Protein AF-A0A8T1TE90-F1 (afdb_monomer_lite)

Foldseek 3Di:
DPDQDFDFEAAPQPRDTDTDSDHDPHDHDPVSVVVVVVVVVVVVVVVVVVVVVVVVVVVVVVVVVVVVVVVVVVVVVVVVVVVVVVVVVVVVVVVVVVVPPPDDPDDDDDPDDDDDDDPCPVVVVPPPDDDDDDDDDDDDDDDDDDDDDDDDDDDDDDDDDDDDDDDDD

Sequence (169 aa):
MDAERSAVVTCTGCAMFVFLPQDRSDFVCTKCKLISILEEKIQGLEKRVSTLRSIKENEEFLDRRQDRLQRAQCCEDSEQAAQQGQKASEDNWRHVTSRRGKSMRQVHVQETHIQMSNRFHVLSTATSAESGVNDASEGTEQKETPLIGRHEMHSPRDGGSTTTTPKRR

Organism: Chelydra serpentina (NCBI:txid8475)

Structure (mmCIF, N/CA/C/O backbone):
data_AF-A0A8T1TE90-F1
#
_entry.id   AF-A0A8T1TE90-F1
#
loop_
_atom_site.group_PDB
_atom_site.id
_atom_site.type_symbol
_atom_site.label_atom_id
_atom_site.label_alt_id
_atom_site.label_comp_id
_atom_site.label_asym_id
_atom_site.label_entity_id
_atom_site.label_seq_id
_atom_site.pdbx_PDB_ins_code
_atom_site.Cartn_x
_atom_site.Cartn_y
_atom_site.Cartn_z
_atom_site.occupancy
_atom_site.B_iso_or_equiv
_atom_site.auth_seq_id
_atom_site.auth_comp_id
_atom_site.auth_asym_id
_atom_site.auth_atom_id
_atom_site.pdbx_PDB_model_num
ATOM 1 N N . MET A 1 1 ? -41.198 2.450 42.167 1.00 40.31 1 MET A N 1
ATOM 2 C CA . MET A 1 1 ? -39.813 2.960 42.222 1.00 40.31 1 MET A CA 1
ATOM 3 C C . MET A 1 1 ? -38.923 1.777 41.890 1.00 40.31 1 MET A C 1
ATOM 5 O O . MET A 1 1 ? -38.496 1.072 42.796 1.00 40.31 1 MET A O 1
ATOM 9 N N . ASP A 1 2 ? -38.761 1.479 40.602 1.00 49.59 2 ASP A N 1
ATOM 10 C CA . ASP A 1 2 ? -37.894 0.387 40.165 1.00 49.59 2 ASP A CA 1
ATOM 11 C C . ASP A 1 2 ? -36.450 0.843 40.333 1.00 49.59 2 ASP A C 1
ATOM 13 O O . ASP A 1 2 ? -35.980 1.740 39.637 1.00 49.59 2 ASP A O 1
AT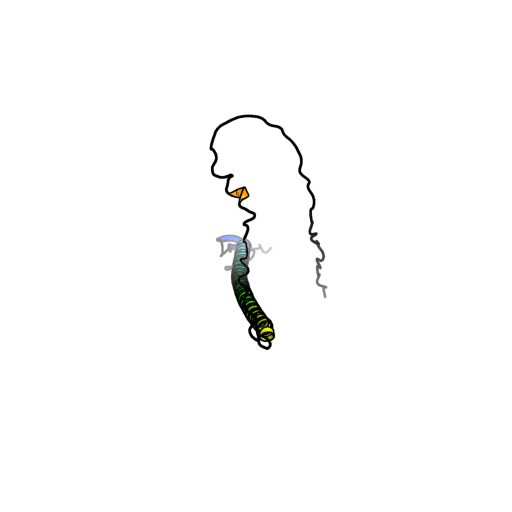OM 17 N N . ALA A 1 3 ? -35.772 0.287 41.334 1.00 58.50 3 ALA A N 1
ATOM 18 C CA . ALA A 1 3 ? -34.348 0.495 41.508 1.00 58.50 3 ALA A CA 1
ATOM 19 C C . ALA A 1 3 ? -33.640 -0.111 40.292 1.00 58.50 3 ALA A C 1
ATOM 21 O O . ALA A 1 3 ? -33.650 -1.329 40.111 1.00 58.50 3 ALA A O 1
ATOM 22 N N . GLU A 1 4 ? -33.062 0.748 39.457 1.00 67.38 4 GLU A N 1
ATOM 23 C CA . GLU A 1 4 ? -32.191 0.380 38.345 1.00 67.38 4 GLU A CA 1
ATOM 24 C C . GLU A 1 4 ? -31.047 -0.486 38.894 1.00 67.38 4 GLU A C 1
ATOM 26 O O . GLU A 1 4 ? -30.078 -0.001 39.485 1.00 67.38 4 GLU A O 1
ATOM 31 N N . ARG A 1 5 ? -31.196 -1.811 38.793 1.00 69.25 5 ARG A N 1
ATOM 32 C CA . ARG A 1 5 ? -30.184 -2.763 39.251 1.00 69.25 5 ARG A CA 1
ATOM 33 C C . ARG A 1 5 ? -29.005 -2.687 38.286 1.00 69.25 5 ARG A C 1
ATOM 35 O O . ARG A 1 5 ? -29.047 -3.274 37.213 1.00 69.25 5 ARG A O 1
ATOM 42 N N . SER A 1 6 ? -27.963 -1.957 38.671 1.00 77.25 6 SER A N 1
ATOM 43 C CA . SER A 1 6 ? -26.687 -1.976 37.953 1.00 77.25 6 SER A CA 1
ATOM 44 C C . SER A 1 6 ? -25.969 -3.301 38.217 1.00 77.25 6 SER A C 1
ATOM 46 O O . SER A 1 6 ? -25.708 -3.647 39.369 1.00 77.25 6 SER A O 1
ATOM 48 N N . ALA A 1 7 ? -25.650 -4.035 37.154 1.00 82.62 7 ALA A N 1
ATOM 49 C CA . ALA A 1 7 ? -24.819 -5.229 37.198 1.00 82.62 7 ALA A CA 1
ATOM 50 C C . ALA A 1 7 ? -23.339 -4.841 37.075 1.00 82.62 7 ALA A C 1
ATOM 52 O O . ALA A 1 7 ? -22.977 -3.924 36.331 1.00 82.62 7 ALA A O 1
ATOM 53 N N . VAL A 1 8 ? -22.475 -5.542 37.812 1.00 86.62 8 VAL A N 1
ATOM 54 C CA . VAL A 1 8 ? -21.024 -5.442 37.632 1.00 86.62 8 VAL A CA 1
ATOM 55 C C . VAL A 1 8 ? -20.648 -6.323 36.452 1.00 86.62 8 VAL A C 1
ATOM 57 O O . VAL A 1 8 ? -20.752 -7.541 36.537 1.00 86.62 8 VAL A O 1
ATOM 60 N N . VAL A 1 9 ? -20.182 -5.704 35.373 1.00 89.31 9 VAL A N 1
ATOM 61 C CA . VAL A 1 9 ? -19.776 -6.399 34.153 1.00 89.31 9 VAL A CA 1
ATOM 62 C C . VAL A 1 9 ? -18.272 -6.254 33.958 1.00 89.31 9 VAL A C 1
ATOM 64 O O . VAL A 1 9 ? -17.705 -5.178 34.149 1.00 89.31 9 VAL A O 1
ATOM 67 N N . THR A 1 10 ? -17.607 -7.332 33.559 1.00 90.38 10 THR A N 1
ATOM 68 C CA . THR A 1 10 ? -16.180 -7.338 33.223 1.00 90.38 10 THR A CA 1
ATOM 69 C C . THR A 1 10 ? -15.965 -7.192 31.725 1.00 90.38 10 THR A C 1
ATOM 71 O O . THR A 1 10 ? -16.575 -7.880 30.913 1.00 90.38 10 THR A O 1
ATOM 74 N N . CYS A 1 11 ? -15.049 -6.304 31.338 1.00 92.12 11 CYS A N 1
ATOM 75 C CA . CYS A 1 11 ? -14.547 -6.257 29.971 1.00 92.12 11 CYS A CA 1
ATOM 76 C C . CYS A 1 11 ? -13.805 -7.557 29.649 1.00 92.12 11 CYS A C 1
ATOM 78 O O . CYS A 1 11 ? -12.797 -7.856 30.287 1.00 92.12 11 CYS A O 1
ATOM 80 N N . THR A 1 12 ? -14.222 -8.281 28.615 1.00 92.88 12 THR A N 1
ATOM 81 C CA . THR A 1 12 ? -13.564 -9.529 28.191 1.00 92.88 12 THR A CA 1
ATOM 82 C C . THR A 1 12 ? -12.149 -9.308 27.644 1.00 92.88 12 THR A C 1
ATOM 84 O O . THR A 1 12 ? -11.320 -10.209 27.708 1.00 92.88 12 THR A O 1
ATOM 87 N N . GLY A 1 13 ? -11.842 -8.102 27.151 1.00 91.75 13 GLY A N 1
ATOM 88 C CA . GLY A 1 13 ? -10.533 -7.772 26.575 1.00 91.75 13 GLY A CA 1
ATOM 89 C C . GLY A 1 13 ? -9.464 -7.330 27.581 1.00 91.75 13 GLY A C 1
ATOM 90 O O . GLY A 1 13 ? -8.280 -7.521 27.330 1.00 91.75 13 GLY A O 1
ATOM 91 N N . CYS A 1 14 ? -9.842 -6.716 28.707 1.00 93.88 14 CYS A N 1
ATOM 92 C CA . CYS A 1 14 ? -8.871 -6.206 29.691 1.00 93.88 14 CYS A CA 1
ATOM 93 C C . CYS A 1 14 ? -9.251 -6.458 31.154 1.00 93.88 14 CYS A C 1
ATOM 95 O O . CYS A 1 14 ? -8.641 -5.865 32.041 1.00 93.88 14 CYS A O 1
ATOM 97 N N . ALA A 1 15 ? -10.288 -7.259 31.408 1.00 91.62 15 ALA A N 1
ATOM 98 C CA . ALA A 1 15 ? -10.804 -7.613 32.733 1.00 91.62 15 ALA A CA 1
ATOM 99 C C . ALA A 1 15 ? -11.193 -6.426 33.643 1.00 91.62 15 ALA A C 1
ATOM 101 O O . ALA A 1 15 ? -11.428 -6.606 34.833 1.00 91.62 15 ALA A O 1
ATOM 102 N N . MET A 1 16 ? -11.298 -5.206 33.102 1.00 91.06 16 MET A N 1
ATOM 103 C CA . MET A 1 16 ? -11.773 -4.052 33.866 1.00 91.06 16 MET A CA 1
ATOM 104 C C . MET A 1 16 ? -13.273 -4.157 34.133 1.00 91.06 16 MET A C 1
ATOM 106 O O . MET A 1 16 ? -14.049 -4.421 33.214 1.00 91.06 16 MET A O 1
ATOM 110 N N . PHE A 1 17 ? -13.667 -3.873 35.370 1.00 87.00 17 PHE A N 1
ATOM 111 C CA . PHE A 1 17 ? -15.060 -3.836 35.799 1.00 87.00 17 PHE A CA 1
ATOM 112 C C . PHE A 1 17 ? -15.726 -2.512 35.415 1.00 87.00 17 PHE A C 1
ATOM 114 O O . PHE A 1 17 ? -15.122 -1.443 35.533 1.00 87.00 17 PHE A O 1
ATOM 121 N N . VAL A 1 18 ? -16.979 -2.582 34.977 1.00 85.81 18 VAL A N 1
ATOM 122 C CA . VAL A 1 18 ? -17.842 -1.436 34.680 1.00 85.81 18 VAL A CA 1
ATOM 123 C C . VAL A 1 18 ? -19.246 -1.744 35.197 1.00 85.81 18 VAL A C 1
ATOM 125 O O . VAL A 1 18 ? -19.725 -2.869 35.075 1.00 85.81 18 VAL A O 1
ATOM 128 N N . PHE A 1 19 ? -19.911 -0.744 35.772 1.00 84.25 19 PHE A N 1
ATOM 129 C CA . PHE A 1 19 ? -21.316 -0.853 36.158 1.00 84.25 19 PHE A CA 1
ATOM 130 C C . PHE A 1 19 ? -22.192 -0.570 34.941 1.00 84.25 19 PHE A C 1
ATOM 132 O O . PHE A 1 19 ? -22.112 0.513 34.358 1.00 84.25 19 PHE A O 1
ATOM 139 N N . LEU A 1 20 ? -23.006 -1.545 34.544 1.00 82.19 20 LEU A N 1
ATOM 140 C CA . LEU A 1 20 ? -23.938 -1.412 33.429 1.00 82.19 20 LEU A CA 1
ATOM 141 C C . LEU A 1 20 ? -25.370 -1.694 33.899 1.00 82.19 20 LEU A C 1
ATOM 143 O O . LEU A 1 20 ? -25.578 -2.558 34.748 1.00 82.19 20 LEU A O 1
ATOM 147 N N . PRO A 1 21 ? -26.378 -1.009 33.331 1.00 79.12 21 PRO A N 1
ATOM 148 C CA . PRO A 1 21 ? -27.786 -1.222 33.683 1.00 79.12 21 PRO A CA 1
ATOM 149 C C . PRO A 1 21 ? -28.322 -2.595 33.239 1.00 79.12 21 PRO A C 1
ATOM 151 O O . PRO A 1 21 ? -29.427 -2.979 33.607 1.00 79.12 21 PRO A O 1
ATOM 154 N N . GLN A 1 22 ? -27.554 -3.341 32.441 1.00 74.62 22 GLN A N 1
ATOM 155 C CA . GLN A 1 22 ? -27.843 -4.714 32.043 1.00 74.62 22 GLN A CA 1
ATOM 156 C C . GLN A 1 22 ? -26.581 -5.559 32.136 1.00 74.62 22 GLN A C 1
ATOM 158 O O . GLN A 1 22 ? -25.499 -5.115 31.746 1.00 74.62 22 GLN A O 1
ATOM 163 N N . ASP A 1 23 ? -26.759 -6.794 32.593 1.00 72.75 23 ASP A N 1
ATOM 164 C CA . ASP A 1 23 ? -25.712 -7.802 32.584 1.00 72.75 23 ASP A CA 1
ATOM 165 C C . ASP A 1 23 ? -25.437 -8.227 31.132 1.00 72.75 23 ASP A C 1
ATOM 167 O O . ASP A 1 23 ? -26.355 -8.610 30.399 1.00 72.75 23 ASP A O 1
ATOM 171 N N . ARG A 1 24 ? -24.189 -8.088 30.678 1.00 75.38 24 ARG A N 1
ATOM 172 C CA . ARG A 1 24 ? -23.756 -8.478 29.327 1.00 75.38 24 ARG A CA 1
ATOM 173 C C . ARG A 1 24 ? -22.463 -9.267 29.423 1.00 75.38 24 ARG A C 1
ATOM 175 O O . ARG A 1 24 ? -21.414 -8.702 29.714 1.00 75.38 24 ARG A O 1
ATOM 182 N N . SER A 1 25 ? -22.529 -10.564 29.140 1.00 78.06 25 SER A N 1
ATOM 183 C CA . SER A 1 25 ? -21.386 -11.482 29.238 1.00 78.06 25 SER A CA 1
ATOM 184 C C . SER A 1 25 ? -20.289 -11.238 28.190 1.00 78.06 25 SER A C 1
ATOM 186 O O . SER A 1 25 ? -19.184 -11.749 28.331 1.00 78.06 25 SER A O 1
ATOM 188 N N . ASP A 1 26 ? -20.578 -10.475 27.136 1.00 86.56 26 ASP A N 1
ATOM 189 C CA . ASP A 1 26 ? -19.704 -10.192 25.990 1.00 86.56 26 ASP A CA 1
ATOM 190 C C . ASP A 1 26 ? -19.235 -8.726 25.931 1.00 86.56 26 ASP A C 1
ATOM 192 O O . ASP A 1 26 ? -18.821 -8.220 24.884 1.00 86.56 26 ASP A O 1
ATOM 196 N N . PHE A 1 27 ? -19.291 -8.006 27.053 1.00 90.44 27 PHE A N 1
ATOM 197 C CA . PHE A 1 27 ? -18.894 -6.605 27.081 1.00 90.44 27 PHE A CA 1
ATOM 198 C C . PHE A 1 27 ? -17.404 -6.415 26.758 1.00 90.44 27 PHE A C 1
ATOM 200 O O . PHE A 1 27 ? -16.516 -6.966 27.405 1.00 90.44 27 PHE A O 1
ATOM 207 N N . VAL A 1 28 ? -17.129 -5.537 25.792 1.00 92.25 28 VAL A N 1
ATOM 208 C CA . VAL A 1 28 ? -15.787 -5.027 25.492 1.00 92.25 28 VAL A CA 1
ATOM 209 C C . VAL A 1 28 ? -15.789 -3.523 25.724 1.00 92.25 28 VAL A C 1
ATOM 211 O O . VAL A 1 28 ? -16.575 -2.788 25.113 1.00 92.25 28 VAL A O 1
ATOM 214 N N . CYS A 1 29 ? -14.896 -3.053 26.592 1.00 91.75 29 CYS A N 1
ATOM 215 C CA . CYS A 1 29 ? -14.774 -1.637 26.901 1.00 91.75 29 CYS A CA 1
ATOM 216 C C . CYS A 1 29 ? -14.304 -0.840 25.676 1.00 91.75 29 CYS A C 1
ATOM 218 O O . CYS A 1 29 ? -13.638 -1.355 24.773 1.00 91.75 29 CYS A O 1
ATOM 220 N N . THR A 1 30 ? -14.611 0.455 25.659 1.00 92.69 30 THR A N 1
ATOM 221 C CA . THR A 1 30 ? -14.256 1.348 24.546 1.00 92.69 30 THR A CA 1
ATOM 222 C C . THR A 1 30 ? -12.752 1.377 24.275 1.00 92.69 30 THR A C 1
ATOM 224 O O . THR A 1 30 ? -12.346 1.451 23.120 1.00 92.69 30 THR A O 1
ATOM 227 N N . LYS A 1 31 ? -11.917 1.254 25.317 1.00 94.50 31 LYS A N 1
ATOM 228 C CA . LYS A 1 31 ? -10.456 1.188 25.171 1.00 94.50 31 LYS A CA 1
ATOM 229 C C . LYS A 1 31 ? -10.025 -0.048 24.377 1.00 94.50 31 LYS A C 1
ATOM 231 O O . LYS A 1 31 ? -9.271 0.091 23.424 1.00 94.50 31 LYS A O 1
ATOM 236 N N . CYS A 1 32 ? -10.530 -1.231 24.728 1.00 95.12 32 CYS A N 1
ATOM 237 C CA . CYS A 1 32 ? -10.239 -2.465 23.996 1.00 95.12 32 CYS A CA 1
ATOM 238 C C . CYS A 1 32 ? -10.767 -2.412 22.560 1.00 95.12 32 CYS A C 1
ATOM 240 O O . CYS A 1 32 ? -10.040 -2.774 21.644 1.00 95.12 32 CYS A O 1
ATOM 242 N N . LYS A 1 33 ? -11.974 -1.871 22.341 1.00 95.50 33 LYS A N 1
ATOM 243 C CA . LYS A 1 33 ? -12.501 -1.652 20.982 1.00 95.50 33 LYS A CA 1
ATOM 244 C C . LYS A 1 33 ? -11.592 -0.744 20.154 1.00 95.50 33 LYS A C 1
ATOM 246 O O . LYS A 1 33 ? -11.332 -1.031 18.991 1.00 95.50 33 LYS A O 1
ATOM 251 N N . LEU A 1 34 ? -11.103 0.344 20.750 1.00 97.25 34 LEU A N 1
ATOM 252 C CA . LEU A 1 34 ? -10.198 1.270 20.076 1.00 97.25 34 LEU A CA 1
ATOM 253 C C . LEU A 1 34 ? -8.867 0.601 19.725 1.00 97.25 34 LEU A C 1
ATOM 255 O O . LEU A 1 34 ? -8.381 0.802 18.617 1.00 97.25 34 LEU A O 1
ATOM 259 N N . ILE A 1 35 ? -8.306 -0.203 20.633 1.00 97.25 35 ILE A N 1
ATOM 260 C CA . ILE A 1 35 ? -7.079 -0.970 20.377 1.00 97.25 35 ILE A CA 1
ATOM 261 C C . ILE A 1 35 ? -7.273 -1.881 19.163 1.00 97.25 35 ILE A C 1
ATOM 263 O O . ILE A 1 35 ? -6.497 -1.770 18.221 1.00 97.25 35 ILE A O 1
ATOM 267 N N . SER A 1 36 ? -8.352 -2.668 19.114 1.00 96.88 36 SER A N 1
ATOM 268 C CA . SER A 1 36 ? -8.619 -3.557 17.974 1.00 96.88 36 SER A CA 1
ATOM 269 C C . SER A 1 36 ? -8.737 -2.801 16.644 1.00 96.88 36 SER A C 1
ATOM 271 O O . SER A 1 36 ? -8.180 -3.225 15.636 1.00 96.88 36 SER A O 1
ATOM 273 N N . ILE A 1 37 ? -9.403 -1.639 16.634 1.00 97.94 37 ILE A N 1
ATOM 274 C CA . ILE A 1 37 ? -9.505 -0.794 15.430 1.00 97.94 37 ILE A CA 1
ATOM 275 C C . ILE A 1 37 ? -8.131 -0.246 15.017 1.00 97.94 37 ILE A C 1
ATOM 277 O O . ILE A 1 37 ? -7.834 -0.127 13.827 1.00 97.94 37 ILE A O 1
ATOM 281 N N . LEU A 1 38 ? -7.297 0.147 15.981 1.00 98.44 38 LEU A N 1
ATOM 282 C CA . LEU A 1 38 ? -5.954 0.652 15.701 1.00 98.44 38 LEU A CA 1
ATOM 283 C C . LEU A 1 38 ? -5.043 -0.453 15.166 1.00 98.44 38 LEU A C 1
ATOM 285 O O . LEU A 1 38 ? -4.328 -0.206 14.200 1.00 98.44 38 LEU A O 1
ATOM 289 N N . GLU A 1 39 ? -5.106 -1.657 15.727 1.00 98.38 39 GLU A N 1
ATOM 290 C CA . GLU A 1 39 ? -4.370 -2.828 15.242 1.00 98.38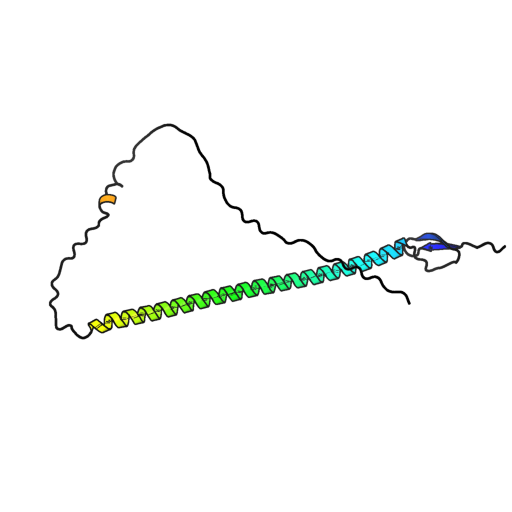 39 GLU A CA 1
ATOM 291 C C . GLU A 1 39 ? -4.747 -3.164 13.796 1.00 98.38 39 GLU A C 1
ATOM 293 O O . GLU A 1 39 ? -3.866 -3.322 12.950 1.00 98.38 39 GLU A O 1
ATOM 298 N N . GLU A 1 40 ? -6.042 -3.178 13.472 1.00 98.44 40 GLU A N 1
ATOM 299 C CA . GLU A 1 40 ? -6.517 -3.398 12.102 1.00 98.44 40 GLU A CA 1
ATOM 300 C C . GLU A 1 40 ? -5.993 -2.319 11.140 1.00 98.44 40 GLU A C 1
ATOM 302 O O . GLU A 1 40 ? -5.518 -2.619 10.040 1.00 98.44 40 GLU A O 1
ATOM 307 N N . LYS A 1 41 ? -6.014 -1.049 11.563 1.00 98.56 41 LYS A N 1
ATOM 308 C CA . LYS A 1 41 ? -5.464 0.060 10.770 1.00 98.56 41 LYS A CA 1
ATOM 309 C C . LYS A 1 41 ? -3.960 -0.067 10.566 1.00 98.56 41 LYS A C 1
ATOM 311 O O . LYS A 1 41 ? -3.499 0.184 9.454 1.00 98.56 41 LYS A O 1
ATOM 316 N N . ILE A 1 42 ? -3.209 -0.448 11.597 1.00 98.69 42 ILE A N 1
ATOM 317 C CA . ILE A 1 42 ? -1.760 -0.669 11.507 1.00 98.69 42 ILE A CA 1
ATOM 318 C C . ILE A 1 42 ? -1.476 -1.774 10.493 1.00 98.69 42 ILE A C 1
ATOM 320 O O . ILE A 1 42 ? -0.745 -1.528 9.538 1.00 98.69 42 ILE A O 1
ATOM 324 N N . GLN A 1 43 ? -2.140 -2.926 10.600 1.00 98.62 43 GLN A N 1
ATOM 325 C CA . GLN A 1 43 ? -1.980 -4.020 9.634 1.00 98.62 43 GLN A CA 1
ATOM 326 C C . GLN A 1 43 ? -2.348 -3.592 8.205 1.00 98.62 43 GLN A C 1
ATOM 328 O O . GLN A 1 43 ? -1.683 -3.961 7.233 1.00 98.62 43 GLN A O 1
ATOM 333 N N . GLY A 1 44 ? -3.406 -2.792 8.052 1.00 98.50 44 GLY A N 1
ATOM 334 C CA . GLY A 1 44 ? -3.789 -2.217 6.764 1.00 98.50 44 GLY A CA 1
ATOM 335 C C . GLY A 1 44 ? -2.710 -1.298 6.184 1.00 98.50 44 GLY A C 1
ATOM 336 O O . GLY A 1 44 ? -2.426 -1.356 4.985 1.00 98.50 44 GLY A O 1
ATOM 337 N N . LEU A 1 45 ? -2.082 -0.471 7.021 1.00 98.69 45 LEU A N 1
ATOM 338 C CA . LEU A 1 45 ? -0.982 0.406 6.622 1.00 98.69 45 LEU A CA 1
ATOM 339 C C . LEU A 1 45 ? 0.283 -0.386 6.279 1.00 98.69 45 LEU A C 1
ATOM 341 O O . LEU A 1 45 ? 0.895 -0.111 5.250 1.00 98.69 45 LEU A O 1
ATOM 345 N N . GLU A 1 46 ? 0.639 -1.399 7.064 1.00 98.62 46 GLU A N 1
ATOM 346 C CA . GLU A 1 46 ? 1.791 -2.272 6.806 1.00 98.62 46 GLU A CA 1
ATOM 347 C C . GLU A 1 46 ? 1.680 -2.967 5.444 1.00 98.62 46 GLU A C 1
ATOM 349 O O . GLU A 1 46 ? 2.626 -2.944 4.651 1.00 98.62 46 GLU A O 1
ATOM 354 N N . LYS A 1 47 ? 0.496 -3.499 5.111 1.00 98.62 47 LYS A N 1
ATOM 355 C CA . LYS A 1 47 ? 0.222 -4.096 3.791 1.00 98.62 47 LYS A CA 1
ATOM 356 C C . LYS A 1 47 ? 0.387 -3.088 2.654 1.00 98.62 47 LYS A C 1
ATOM 358 O O . LYS A 1 47 ? 0.987 -3.407 1.624 1.00 98.62 47 LYS A O 1
ATOM 363 N N . ARG A 1 48 ? -0.112 -1.860 2.830 1.00 98.56 48 ARG A N 1
ATOM 364 C CA . ARG A 1 48 ? 0.038 -0.788 1.830 1.00 98.56 48 ARG A CA 1
ATOM 365 C C . ARG A 1 48 ? 1.500 -0.400 1.642 1.00 98.56 48 ARG A C 1
ATOM 367 O O . ARG A 1 48 ? 1.945 -0.300 0.505 1.00 98.56 48 ARG A O 1
ATOM 374 N N . VAL A 1 49 ? 2.255 -0.239 2.727 1.00 98.69 49 VAL A N 1
ATOM 375 C CA . VAL A 1 49 ? 3.694 0.067 2.672 1.00 98.69 49 VAL A CA 1
ATOM 376 C C . VAL A 1 49 ? 4.465 -1.048 1.972 1.00 98.69 49 VAL A C 1
ATOM 378 O O . VAL A 1 49 ? 5.310 -0.760 1.128 1.00 98.69 49 VAL A O 1
ATOM 381 N N . SER A 1 50 ? 4.160 -2.312 2.269 1.00 98.50 50 SER A N 1
ATOM 382 C CA . SER A 1 50 ? 4.766 -3.457 1.581 1.00 98.50 50 SER A CA 1
ATOM 383 C C . SER A 1 50 ? 4.480 -3.434 0.076 1.00 98.50 50 SER A C 1
ATOM 385 O O . SER A 1 50 ? 5.400 -3.593 -0.724 1.00 98.50 50 SER A O 1
ATOM 387 N N . THR A 1 51 ? 3.235 -3.147 -0.310 1.00 98.56 51 THR A N 1
ATOM 388 C CA . THR A 1 51 ? 2.839 -3.027 -1.721 1.00 98.56 51 THR A CA 1
ATOM 389 C C . THR A 1 51 ? 3.593 -1.890 -2.412 1.00 98.56 51 THR A C 1
ATOM 391 O O . THR A 1 51 ? 4.174 -2.091 -3.473 1.00 98.56 51 THR A O 1
ATOM 394 N N . LEU A 1 52 ? 3.644 -0.708 -1.790 1.00 98.69 52 LEU A N 1
ATOM 395 C CA . LEU A 1 52 ? 4.362 0.450 -2.327 1.00 98.69 52 LEU A CA 1
ATOM 396 C C . LEU A 1 52 ? 5.865 0.193 -2.457 1.00 98.69 52 LEU A C 1
ATOM 398 O O . LEU A 1 52 ? 6.473 0.623 -3.431 1.00 98.69 52 LEU A O 1
ATOM 402 N N . ARG A 1 53 ? 6.466 -0.535 -1.510 1.00 98.69 53 ARG A N 1
ATOM 403 C CA . ARG A 1 53 ? 7.873 -0.942 -1.598 1.00 98.69 53 ARG A CA 1
ATOM 404 C C . ARG A 1 53 ? 8.115 -1.835 -2.813 1.00 98.69 53 ARG A C 1
ATOM 406 O O . ARG A 1 53 ? 9.043 -1.571 -3.564 1.00 98.69 53 ARG A O 1
ATOM 413 N N . SER A 1 54 ? 7.255 -2.828 -3.034 1.00 98.44 54 SER A N 1
ATOM 414 C CA . SER A 1 54 ? 7.352 -3.705 -4.205 1.00 98.44 54 SER A CA 1
ATOM 415 C C . SER A 1 54 ? 7.175 -2.936 -5.520 1.00 98.44 54 SER A C 1
ATOM 417 O O . SER A 1 54 ? 7.913 -3.178 -6.471 1.00 98.44 54 SER A O 1
ATOM 419 N N . ILE A 1 55 ? 6.246 -1.974 -5.570 1.00 98.50 55 ILE A N 1
ATOM 420 C CA . ILE A 1 55 ? 6.080 -1.093 -6.737 1.00 98.50 55 ILE A CA 1
ATOM 421 C C . ILE A 1 55 ? 7.366 -0.306 -6.992 1.00 98.50 55 ILE A C 1
ATOM 423 O O . ILE A 1 55 ? 7.886 -0.355 -8.101 1.00 98.50 55 ILE A O 1
ATOM 427 N N . LYS A 1 56 ? 7.922 0.339 -5.963 1.00 98.56 56 LYS A N 1
ATOM 428 C CA . LYS A 1 56 ? 9.166 1.105 -6.078 1.00 98.56 56 LYS A CA 1
ATOM 429 C C . LYS A 1 56 ? 10.335 0.246 -6.574 1.00 98.56 56 LYS A C 1
ATOM 431 O O . LYS A 1 56 ? 11.075 0.665 -7.454 1.00 98.56 56 LYS A O 1
ATOM 436 N N . GLU A 1 57 ? 10.504 -0.959 -6.035 1.00 98.44 57 GLU A N 1
ATOM 437 C CA . GLU A 1 57 ? 11.556 -1.888 -6.475 1.00 98.44 57 GLU A CA 1
ATOM 438 C C . GLU A 1 57 ? 11.403 -2.268 -7.958 1.00 98.44 57 GLU A C 1
ATOM 440 O O . GLU A 1 57 ? 12.400 -2.363 -8.682 1.00 98.44 57 GLU A O 1
ATOM 445 N N . ASN A 1 58 ? 10.162 -2.438 -8.423 1.00 98.44 58 ASN A N 1
ATOM 446 C CA . ASN A 1 58 ? 9.862 -2.702 -9.827 1.00 98.44 58 ASN A CA 1
ATOM 447 C C . ASN A 1 58 ? 10.137 -1.484 -10.716 1.00 98.44 58 ASN A C 1
ATOM 449 O O . ASN A 1 58 ? 10.715 -1.648 -11.788 1.00 98.44 58 ASN A O 1
ATOM 453 N N . GLU A 1 59 ? 9.760 -0.281 -10.283 1.00 98.50 59 GLU A N 1
ATOM 454 C CA . GLU A 1 59 ? 10.064 0.968 -10.994 1.00 98.50 59 GLU A CA 1
ATOM 455 C C . GLU A 1 59 ? 11.579 1.135 -11.157 1.00 98.50 59 GLU A C 1
ATOM 457 O O . GLU A 1 59 ? 12.071 1.235 -12.278 1.00 98.50 59 GLU A O 1
ATOM 462 N N . GLU A 1 60 ? 12.348 0.991 -10.074 1.00 98.38 60 GLU A N 1
ATOM 463 C CA . GLU A 1 60 ? 13.813 1.055 -10.134 1.00 98.38 60 GLU A CA 1
ATOM 464 C C . GLU A 1 60 ? 14.422 -0.029 -11.039 1.00 98.38 60 GLU A C 1
ATOM 466 O O . GLU A 1 60 ? 15.472 0.166 -11.658 1.00 98.38 60 GLU A O 1
ATOM 471 N N . PHE A 1 61 ? 13.816 -1.217 -11.096 1.00 98.25 61 PHE A N 1
ATOM 472 C CA . PHE A 1 61 ? 14.244 -2.265 -12.018 1.00 98.25 61 PHE A CA 1
ATOM 473 C C . PHE A 1 61 ? 14.017 -1.864 -13.481 1.00 98.25 61 PHE A C 1
ATOM 475 O O . PHE A 1 61 ? 14.904 -2.084 -14.312 1.00 98.25 61 PHE A O 1
ATOM 482 N N . LEU A 1 62 ? 12.861 -1.277 -13.794 1.00 98.19 62 LEU A N 1
ATOM 483 C CA . LEU A 1 62 ? 12.532 -0.811 -15.139 1.00 98.19 62 LEU A CA 1
ATOM 484 C C . LEU A 1 62 ? 13.439 0.343 -15.569 1.00 98.19 62 LEU A C 1
ATOM 486 O O . LEU A 1 62 ? 13.990 0.273 -16.668 1.00 98.19 62 LEU A O 1
ATOM 490 N N . ASP A 1 63 ? 13.686 1.311 -14.689 1.00 98.00 63 ASP A N 1
ATOM 491 C CA . ASP A 1 63 ? 14.594 2.433 -14.949 1.00 98.00 63 ASP A CA 1
ATOM 492 C C . ASP A 1 63 ? 16.004 1.927 -15.276 1.00 98.00 63 ASP A C 1
ATOM 494 O O . ASP A 1 63 ? 16.559 2.210 -16.340 1.00 98.00 63 ASP A O 1
ATOM 498 N N . ARG A 1 64 ? 16.554 1.044 -14.428 1.00 97.56 64 ARG A N 1
ATOM 499 C CA . ARG A 1 64 ? 17.872 0.425 -14.666 1.00 97.56 64 ARG A CA 1
ATOM 500 C C . ARG A 1 64 ? 17.922 -0.362 -15.973 1.00 97.56 64 ARG A C 1
ATOM 502 O O . ARG A 1 64 ? 18.974 -0.431 -16.614 1.00 97.56 64 ARG A O 1
ATOM 509 N N . ARG A 1 65 ? 16.824 -1.013 -16.358 1.00 97.44 65 ARG A N 1
ATOM 510 C CA . ARG A 1 65 ? 16.737 -1.744 -17.626 1.00 97.44 65 ARG A CA 1
ATOM 511 C C . ARG A 1 65 ? 16.733 -0.778 -18.807 1.00 97.44 65 ARG A C 1
ATOM 513 O O . ARG A 1 65 ? 17.431 -1.041 -19.785 1.00 97.44 65 ARG A O 1
ATOM 520 N N . GLN A 1 66 ? 15.985 0.315 -18.717 1.00 97.44 66 GLN A N 1
ATOM 521 C CA . GLN A 1 66 ? 15.915 1.324 -19.765 1.00 97.44 66 GLN A CA 1
ATOM 522 C C . GLN A 1 66 ? 17.264 2.019 -19.965 1.00 97.44 66 GLN A C 1
ATOM 524 O O . GLN A 1 66 ? 17.716 2.114 -21.105 1.00 97.44 66 GLN A O 1
ATOM 529 N N . ASP A 1 67 ? 17.961 2.378 -18.887 1.00 97.06 67 ASP A N 1
ATOM 530 C CA . ASP A 1 67 ? 19.314 2.946 -18.952 1.00 97.06 67 ASP A CA 1
ATOM 531 C C . ASP A 1 67 ? 20.294 2.023 -19.685 1.00 97.06 67 ASP A C 1
ATOM 533 O O . ASP A 1 67 ? 21.109 2.468 -20.496 1.00 97.06 67 ASP A O 1
ATOM 537 N N . ARG A 1 68 ? 20.220 0.712 -19.424 1.00 95.81 68 ARG A N 1
ATOM 538 C CA . ARG A 1 68 ? 21.062 -0.279 -20.113 1.00 95.81 68 ARG A CA 1
ATOM 539 C C . ARG A 1 68 ? 20.748 -0.354 -21.601 1.00 95.81 68 ARG A C 1
ATOM 541 O O . ARG A 1 68 ? 21.680 -0.410 -22.396 1.00 95.81 68 ARG A O 1
ATOM 548 N N . LEU A 1 69 ? 19.466 -0.353 -21.967 1.00 95.81 69 LEU A N 1
ATOM 549 C CA . LEU A 1 69 ? 19.047 -0.376 -23.369 1.00 95.81 69 LEU A CA 1
ATOM 550 C C . LEU A 1 69 ? 19.484 0.895 -24.103 1.00 95.81 69 LEU A C 1
ATOM 552 O O . LEU A 1 69 ? 20.023 0.799 -25.198 1.00 95.81 69 LEU A O 1
ATOM 556 N N . GLN A 1 70 ? 19.331 2.068 -23.485 1.00 95.00 70 GLN A N 1
ATOM 557 C CA . GLN A 1 70 ? 19.788 3.331 -24.071 1.00 95.00 70 GLN A CA 1
ATOM 558 C C . GLN A 1 70 ? 21.305 3.355 -24.267 1.00 95.00 70 GLN A C 1
ATOM 560 O O . GLN A 1 70 ? 21.778 3.746 -25.329 1.00 95.00 70 GLN A O 1
ATOM 565 N N . ARG A 1 71 ? 22.082 2.889 -23.280 1.00 93.31 71 ARG A N 1
ATOM 566 C CA . ARG A 1 71 ? 23.545 2.795 -23.419 1.00 93.31 71 ARG A CA 1
ATOM 567 C C . ARG A 1 71 ? 23.956 1.834 -24.528 1.00 93.31 71 ARG A C 1
ATOM 569 O O . ARG A 1 71 ? 24.856 2.168 -25.289 1.00 93.31 71 ARG A O 1
ATOM 576 N N . ALA A 1 72 ? 23.309 0.672 -24.621 1.00 92.44 72 ALA A N 1
ATOM 577 C CA . ALA A 1 72 ? 23.566 -0.280 -25.697 1.00 92.44 72 ALA A CA 1
ATOM 578 C C . ALA A 1 72 ? 23.282 0.351 -27.069 1.00 92.44 72 ALA A C 1
ATOM 580 O O . ALA A 1 72 ? 24.143 0.294 -27.941 1.00 92.44 72 ALA A O 1
ATOM 581 N N . GLN A 1 73 ? 22.149 1.045 -27.212 1.00 92.25 73 GLN A N 1
ATOM 582 C CA . GLN A 1 73 ? 21.799 1.753 -28.443 1.00 92.25 73 GLN A CA 1
ATOM 583 C C . GLN A 1 73 ? 22.837 2.821 -28.808 1.00 92.25 73 GLN A C 1
ATOM 585 O O . GLN A 1 73 ? 23.295 2.862 -29.942 1.00 92.25 73 GLN A O 1
ATOM 590 N N . CYS A 1 74 ? 23.273 3.652 -27.853 1.00 86.81 74 CYS A N 1
ATOM 591 C CA . CYS A 1 74 ? 24.300 4.660 -28.125 1.00 86.81 74 CYS A CA 1
ATOM 592 C C . CYS A 1 74 ? 25.631 4.045 -28.583 1.00 86.81 74 CYS A C 1
ATOM 594 O O . CYS A 1 74 ? 26.307 4.623 -29.434 1.00 86.81 74 CYS A O 1
ATOM 596 N N . CYS A 1 75 ? 26.019 2.891 -28.031 1.00 84.94 75 CYS A N 1
ATOM 597 C CA . CYS A 1 75 ? 27.206 2.173 -28.488 1.00 84.94 75 CYS A CA 1
ATOM 598 C C . CYS A 1 75 ? 27.033 1.677 -29.929 1.00 84.94 75 CYS A C 1
ATOM 600 O O . CYS A 1 75 ? 27.907 1.927 -30.756 1.00 84.94 75 CYS A O 1
ATOM 602 N N . GLU A 1 76 ? 25.900 1.045 -30.245 1.00 84.88 76 GLU A N 1
ATOM 603 C CA . GLU A 1 76 ? 25.602 0.558 -31.598 1.00 84.88 76 GLU A CA 1
ATOM 604 C C . GLU A 1 76 ? 25.560 1.702 -32.621 1.00 84.88 76 GLU A C 1
ATOM 606 O O . GLU A 1 76 ? 26.172 1.604 -33.685 1.00 84.88 76 GLU A O 1
ATOM 611 N N . ASP A 1 77 ? 24.915 2.820 -32.286 1.00 84.31 77 ASP A N 1
ATOM 612 C CA . ASP A 1 77 ? 24.836 4.000 -33.151 1.00 84.31 77 ASP A CA 1
ATOM 613 C C . ASP A 1 77 ? 26.229 4.610 -33.385 1.00 84.31 77 ASP A C 1
ATOM 615 O O . ASP A 1 77 ? 26.567 5.004 -34.506 1.00 84.31 77 ASP A O 1
ATOM 619 N N . SER A 1 78 ? 27.077 4.650 -32.349 1.00 80.06 78 SER A N 1
ATOM 620 C CA . SER A 1 78 ? 28.454 5.139 -32.472 1.00 80.06 78 SER A CA 1
ATOM 621 C C . SER A 1 78 ? 29.321 4.217 -33.329 1.00 80.06 78 SER A C 1
ATOM 623 O O . SER A 1 78 ? 30.145 4.702 -34.111 1.00 80.06 78 SER A O 1
ATOM 625 N N . GLU A 1 79 ? 29.168 2.901 -33.193 1.00 79.62 79 GLU A N 1
ATOM 626 C CA . GLU A 1 79 ? 29.882 1.923 -34.015 1.00 79.62 79 GLU A CA 1
ATOM 627 C C . GLU A 1 79 ? 29.432 2.002 -35.477 1.00 79.62 79 GLU A C 1
ATOM 629 O O . GLU A 1 79 ? 30.267 2.003 -36.386 1.00 79.62 79 GLU A O 1
ATOM 634 N N . GLN A 1 80 ? 28.129 2.150 -35.723 1.00 79.00 80 GLN A N 1
ATOM 635 C CA . GLN A 1 80 ? 27.585 2.337 -37.067 1.00 79.00 80 GLN A CA 1
ATOM 636 C C . GLN A 1 80 ? 28.080 3.639 -37.709 1.00 79.00 80 GLN A C 1
ATOM 638 O O . GLN A 1 80 ? 28.495 3.627 -38.872 1.00 79.00 80 GLN A O 1
ATOM 643 N N . ALA A 1 81 ? 28.102 4.748 -36.965 1.00 78.00 81 ALA A N 1
ATOM 644 C CA . ALA A 1 81 ? 28.635 6.021 -37.447 1.00 78.00 81 ALA A CA 1
ATOM 645 C C . ALA A 1 81 ? 30.136 5.930 -37.778 1.00 78.00 81 ALA A C 1
ATOM 647 O O . ALA A 1 81 ? 30.574 6.430 -38.818 1.00 78.00 81 ALA A O 1
ATOM 648 N N . ALA A 1 82 ? 30.925 5.237 -36.949 1.00 78.19 82 ALA A N 1
ATOM 649 C CA . ALA A 1 82 ? 32.346 5.009 -37.205 1.00 78.19 82 ALA A CA 1
ATOM 650 C C . ALA A 1 82 ? 32.580 4.161 -38.468 1.00 78.19 82 ALA A C 1
ATOM 652 O O . ALA A 1 82 ? 33.424 4.507 -39.298 1.00 78.19 82 ALA A O 1
ATOM 653 N N . GLN A 1 83 ? 31.800 3.093 -38.662 1.00 75.50 83 GLN A N 1
ATOM 654 C CA . GLN A 1 83 ? 31.885 2.244 -39.855 1.00 75.50 83 GLN A CA 1
ATOM 655 C C . GLN A 1 83 ? 31.490 2.995 -41.135 1.00 75.50 83 GLN A C 1
ATOM 657 O O . GLN A 1 83 ? 32.125 2.820 -42.178 1.00 75.50 83 GLN A O 1
ATOM 662 N N . GLN A 1 84 ? 30.468 3.853 -41.076 1.00 73.69 84 GLN A N 1
ATOM 663 C CA . GLN A 1 84 ? 30.082 4.696 -42.211 1.00 73.69 84 GLN A CA 1
ATOM 664 C C . GLN A 1 84 ? 31.155 5.744 -42.531 1.00 73.69 84 GLN A C 1
ATOM 666 O O . GLN A 1 84 ? 31.496 5.926 -43.700 1.00 73.69 84 GLN A O 1
ATOM 671 N N . GLY A 1 85 ? 31.746 6.378 -41.513 1.00 74.19 85 GLY A N 1
ATOM 672 C CA . GLY A 1 85 ? 32.849 7.325 -41.688 1.00 74.19 85 GLY A CA 1
ATOM 673 C C . GLY A 1 85 ? 34.101 6.683 -42.293 1.00 74.19 85 GLY A C 1
ATOM 674 O O . GLY A 1 85 ? 34.734 7.271 -43.172 1.00 74.19 85 GLY A O 1
ATOM 675 N N . GLN A 1 86 ? 34.430 5.452 -41.890 1.00 71.00 86 GLN A N 1
ATOM 676 C CA . GLN A 1 86 ? 35.535 4.690 -42.476 1.00 71.00 86 GLN A CA 1
ATOM 677 C C . GLN A 1 86 ? 35.278 4.334 -43.943 1.00 71.00 86 GLN A C 1
ATOM 679 O O . GLN A 1 86 ? 36.151 4.583 -44.771 1.00 71.00 86 GLN A O 1
ATOM 684 N N . LYS A 1 87 ? 34.082 3.836 -44.287 1.00 70.44 87 LYS A N 1
ATOM 685 C CA . LYS A 1 87 ? 33.713 3.546 -45.685 1.00 70.44 87 LYS A CA 1
ATOM 686 C C . LYS A 1 87 ? 33.751 4.800 -46.558 1.00 70.44 87 LYS A C 1
ATOM 688 O O . LYS A 1 87 ? 34.362 4.783 -47.620 1.00 70.44 87 LYS A O 1
ATOM 693 N N . ALA A 1 88 ? 33.189 5.911 -46.078 1.00 70.12 88 ALA A N 1
ATOM 694 C CA . ALA A 1 88 ? 33.213 7.184 -46.797 1.00 70.12 88 ALA A CA 1
ATOM 695 C C . ALA A 1 88 ? 34.642 7.725 -46.994 1.00 70.12 88 ALA A C 1
ATOM 697 O O . ALA A 1 88 ? 34.959 8.279 -48.048 1.00 70.12 88 ALA A O 1
ATOM 698 N N . SER A 1 89 ? 35.519 7.551 -46.000 1.00 72.31 89 SER A N 1
ATOM 699 C CA . SER A 1 89 ? 36.937 7.913 -46.097 1.00 72.31 89 SER A CA 1
ATOM 700 C C . SER A 1 89 ? 37.676 7.030 -47.106 1.00 72.31 89 SER A C 1
ATOM 702 O O . SER A 1 89 ? 38.370 7.548 -47.981 1.00 72.31 89 SER A O 1
ATOM 704 N N . GLU A 1 90 ? 37.492 5.708 -47.046 1.00 70.06 90 GLU A N 1
ATOM 705 C CA . GLU A 1 90 ? 38.124 4.766 -47.975 1.00 70.06 90 GLU A CA 1
ATOM 706 C C . GLU A 1 90 ? 37.675 5.010 -49.423 1.00 70.06 90 GLU A C 1
ATOM 708 O O . GLU A 1 90 ? 38.508 5.071 -50.334 1.00 70.06 90 GLU A O 1
ATOM 713 N N . ASP A 1 91 ? 36.381 5.245 -49.636 1.00 69.12 91 ASP A N 1
ATOM 714 C CA . ASP A 1 91 ? 35.847 5.614 -50.943 1.00 69.12 91 ASP A CA 1
ATOM 715 C C . ASP A 1 91 ? 36.451 6.936 -51.428 1.00 69.12 91 ASP A C 1
ATOM 717 O O . ASP A 1 91 ? 36.884 7.023 -52.578 1.00 69.12 91 ASP A O 1
ATOM 721 N N . ASN A 1 92 ? 36.589 7.951 -50.573 1.00 70.00 92 ASN A N 1
ATOM 722 C CA . ASN A 1 92 ? 37.237 9.213 -50.942 1.00 70.00 92 ASN A CA 1
ATOM 723 C C . ASN A 1 92 ? 38.694 9.001 -51.409 1.00 70.00 92 ASN A C 1
ATOM 725 O O . ASN A 1 92 ? 39.071 9.444 -52.501 1.00 70.00 92 ASN A O 1
ATOM 729 N N . TRP A 1 93 ? 39.494 8.223 -50.673 1.00 64.94 93 TRP A N 1
ATOM 730 C CA . TRP A 1 93 ? 40.873 7.897 -51.065 1.00 64.94 93 TRP A CA 1
ATOM 731 C C . TRP A 1 93 ? 40.963 7.128 -52.392 1.00 64.94 93 TRP A C 1
ATOM 733 O O . TRP A 1 93 ? 41.872 7.381 -53.196 1.00 64.94 93 TRP A O 1
ATOM 743 N N . ARG A 1 94 ? 40.003 6.241 -52.681 1.00 64.44 94 ARG A N 1
ATOM 744 C CA . ARG A 1 94 ? 39.901 5.546 -53.980 1.00 64.44 94 ARG A CA 1
ATOM 745 C C . ARG A 1 94 ? 39.647 6.522 -55.134 1.00 64.44 94 ARG A C 1
ATOM 747 O O . ARG A 1 94 ? 40.234 6.374 -56.207 1.00 64.44 94 ARG A O 1
ATOM 754 N N . HIS A 1 95 ? 38.846 7.567 -54.925 1.00 59.94 95 HIS A N 1
ATOM 755 C CA . HIS A 1 95 ? 38.591 8.592 -55.945 1.00 59.94 95 HIS A CA 1
ATOM 756 C C . HIS A 1 95 ? 39.802 9.512 -56.189 1.00 59.94 95 HIS A C 1
ATOM 758 O O . HIS A 1 95 ? 40.057 9.897 -57.337 1.00 59.94 95 HIS A O 1
ATOM 764 N N . VAL A 1 96 ? 40.582 9.836 -55.150 1.00 59.19 96 VAL A N 1
ATOM 765 C CA . VAL A 1 96 ? 41.806 10.658 -55.263 1.00 59.19 96 VAL A CA 1
ATOM 766 C C . VAL A 1 96 ? 42.919 9.914 -56.008 1.00 59.19 96 VAL A C 1
ATOM 768 O O . VAL A 1 96 ? 43.592 10.486 -56.868 1.00 59.19 96 VAL A O 1
ATOM 771 N N . THR A 1 97 ? 43.095 8.625 -55.725 1.00 57.91 97 THR A N 1
ATOM 772 C CA . THR A 1 97 ? 44.140 7.791 -56.342 1.00 57.91 97 THR A CA 1
ATOM 773 C C . THR A 1 97 ? 43.793 7.373 -57.776 1.00 57.91 97 THR A C 1
ATOM 775 O O . THR A 1 97 ? 44.675 7.344 -58.634 1.00 57.91 97 THR A O 1
ATOM 778 N N . SER A 1 98 ? 42.510 7.164 -58.093 1.00 57.62 98 SER A N 1
ATOM 779 C CA . SER A 1 98 ? 42.061 6.798 -59.447 1.00 57.62 98 SER A CA 1
ATOM 780 C C . SER A 1 98 ? 42.278 7.912 -60.487 1.00 57.62 98 SER A C 1
ATOM 782 O O . SER A 1 98 ? 42.658 7.639 -61.630 1.00 57.62 98 SER A O 1
ATOM 784 N N . ARG A 1 99 ? 42.163 9.195 -60.100 1.00 54.00 99 ARG A N 1
ATOM 785 C CA . ARG A 1 99 ? 42.422 10.327 -61.018 1.00 54.00 99 ARG A CA 1
ATOM 786 C C . ARG A 1 99 ? 43.887 10.462 -61.454 1.00 54.00 99 ARG A C 1
ATOM 788 O O . ARG A 1 99 ? 44.143 11.116 -62.462 1.00 54.00 99 ARG A O 1
ATOM 795 N N . ARG A 1 100 ? 44.844 9.822 -60.769 1.00 54.09 100 ARG A N 1
ATOM 796 C CA . ARG A 1 100 ? 46.259 9.773 -61.195 1.00 54.09 100 ARG A CA 1
ATOM 797 C C . ARG A 1 100 ? 46.596 8.597 -62.118 1.00 54.09 100 ARG A C 1
ATOM 799 O O . ARG A 1 100 ? 47.709 8.537 -62.627 1.00 54.09 100 ARG A O 1
ATOM 806 N N . GLY A 1 101 ? 45.652 7.696 -62.391 1.00 53.78 101 GLY A N 1
ATOM 807 C CA . GLY A 1 101 ? 45.912 6.463 -63.142 1.00 53.78 101 GLY A CA 1
ATOM 808 C C . GLY A 1 101 ? 45.949 6.579 -64.671 1.00 53.78 101 GLY A C 1
ATOM 809 O O . GLY A 1 101 ? 46.214 5.579 -65.328 1.00 53.78 101 GLY A O 1
ATOM 810 N N . LYS A 1 102 ? 45.676 7.748 -65.273 1.00 53.53 102 LYS A N 1
ATOM 811 C CA . LYS A 1 102 ? 45.587 7.880 -66.748 1.00 53.53 102 LYS A CA 1
ATOM 812 C C . LYS A 1 102 ? 46.626 8.788 -67.411 1.00 53.53 102 LYS A C 1
ATOM 814 O O . LYS A 1 102 ? 46.571 8.965 -68.622 1.00 53.53 102 LYS A O 1
ATOM 819 N N . SER A 1 103 ? 47.607 9.316 -66.680 1.00 48.69 103 SER A N 1
ATOM 820 C CA . SER A 1 103 ? 48.717 10.043 -67.309 1.00 48.69 103 SER A CA 1
ATOM 821 C C . SER A 1 103 ? 50.004 9.952 -66.493 1.00 48.69 103 SER A C 1
ATOM 823 O O . SER A 1 103 ? 50.396 10.896 -65.816 1.00 48.69 103 SER A O 1
ATOM 825 N N . MET A 1 104 ? 50.699 8.822 -66.600 1.00 47.34 104 MET A N 1
ATOM 826 C CA . MET A 1 104 ? 52.143 8.779 -66.378 1.00 47.34 104 MET A CA 1
ATOM 827 C C . MET A 1 104 ? 52.798 8.042 -67.545 1.00 47.34 104 MET A C 1
ATOM 829 O O . MET A 1 104 ? 53.192 6.884 -67.458 1.00 47.34 104 MET A O 1
ATOM 833 N N . ARG A 1 105 ? 52.940 8.752 -68.670 1.00 47.09 105 ARG A N 1
ATOM 834 C CA . ARG A 1 105 ? 54.144 8.574 -69.48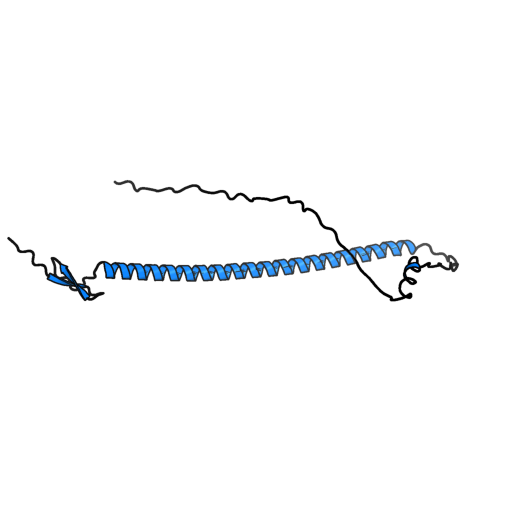3 1.00 47.09 105 ARG A CA 1
ATOM 835 C C . ARG A 1 105 ? 55.306 9.023 -68.604 1.00 47.09 105 ARG A C 1
ATOM 837 O O . ARG A 1 105 ? 55.413 10.208 -68.323 1.00 47.09 105 ARG A O 1
ATOM 844 N N . GLN A 1 106 ? 56.064 8.049 -68.109 1.00 53.00 106 GLN A N 1
ATOM 845 C CA . GLN A 1 106 ? 57.475 8.126 -67.735 1.00 53.00 106 GLN A CA 1
ATOM 846 C C . GLN A 1 106 ? 58.005 9.563 -67.546 1.00 53.00 106 GLN A C 1
ATOM 848 O O . GLN A 1 106 ? 58.650 10.122 -68.430 1.00 53.00 106 GLN A O 1
ATOM 853 N N . VAL A 1 107 ? 57.720 10.168 -66.391 1.00 51.34 107 VAL A N 1
ATOM 854 C CA . VAL A 1 107 ? 58.432 11.372 -65.953 1.00 51.34 107 VAL A CA 1
ATOM 855 C C . VAL A 1 107 ? 59.599 10.890 -65.107 1.00 51.34 107 VAL A C 1
ATOM 857 O O . VAL A 1 107 ? 59.411 10.241 -64.080 1.00 51.34 107 VAL A O 1
ATOM 860 N N . HIS A 1 108 ? 60.800 11.160 -65.604 1.00 50.06 108 HIS A N 1
ATOM 861 C CA . HIS A 1 108 ? 62.066 10.958 -64.920 1.00 50.06 108 HIS A CA 1
ATOM 862 C C . HIS A 1 108 ? 62.001 11.602 -63.526 1.00 50.06 108 HIS A C 1
ATOM 864 O O . HIS A 1 108 ? 61.817 12.813 -63.406 1.00 50.06 108 HIS A O 1
ATOM 870 N N . VAL A 1 109 ? 62.094 10.786 -62.475 1.00 47.19 109 VAL A N 1
ATOM 871 C CA . VAL A 1 109 ? 62.164 11.260 -61.091 1.00 47.19 109 VAL A CA 1
ATOM 872 C C . VAL A 1 109 ? 63.558 11.849 -60.898 1.00 47.19 109 VAL A C 1
ATOM 874 O O . VAL A 1 109 ? 64.523 11.108 -60.744 1.00 47.19 109 VAL A O 1
ATOM 877 N N . GLN A 1 110 ? 63.676 13.177 -60.950 1.00 49.62 110 GLN A N 1
ATOM 878 C CA . GLN A 1 110 ? 64.833 13.839 -60.357 1.00 49.62 110 GLN A CA 1
ATOM 879 C C . GLN A 1 110 ? 64.730 13.683 -58.842 1.00 49.62 110 GLN A C 1
ATOM 881 O O . GLN A 1 110 ? 63.720 14.039 -58.233 1.00 49.62 110 GLN A O 1
ATOM 886 N N . GLU A 1 111 ? 65.778 13.124 -58.251 1.00 51.84 111 GLU A N 1
ATOM 887 C CA . GLU A 1 111 ? 65.952 12.974 -56.815 1.00 51.84 111 GLU A CA 1
ATOM 888 C C . GLU A 1 111 ? 66.143 14.364 -56.189 1.00 51.84 111 GLU A C 1
ATOM 890 O O . GLU A 1 111 ? 67.252 14.865 -56.021 1.00 51.84 111 GLU A O 1
ATOM 895 N N . THR A 1 112 ? 65.041 15.054 -55.899 1.00 55.62 112 THR A N 1
ATOM 896 C CA . THR A 1 112 ? 65.094 16.284 -55.112 1.00 55.62 112 THR A CA 1
ATOM 897 C C . THR A 1 112 ? 65.303 15.897 -53.655 1.00 55.62 112 THR A C 1
ATOM 899 O O . THR A 1 112 ? 64.380 15.418 -52.997 1.00 55.62 112 THR A O 1
ATOM 902 N N . HIS A 1 113 ? 66.520 16.100 -53.157 1.00 51.81 113 HIS A N 1
ATOM 903 C CA . HIS A 1 113 ? 66.854 15.975 -51.743 1.00 51.81 113 HIS A CA 1
ATOM 904 C C . HIS A 1 113 ? 66.001 16.959 -50.924 1.00 51.81 113 HIS A C 1
ATOM 906 O O . HIS A 1 113 ? 66.258 18.165 -50.900 1.00 51.81 113 HIS A O 1
ATOM 912 N N . ILE A 1 114 ? 64.953 16.455 -50.270 1.00 63.69 114 ILE A N 1
ATOM 913 C CA . ILE A 1 114 ? 64.118 17.252 -49.369 1.00 63.69 114 ILE A CA 1
ATOM 914 C C . ILE A 1 114 ? 64.917 17.473 -48.085 1.00 63.69 114 ILE A C 1
ATOM 916 O O . ILE A 1 114 ? 65.066 16.569 -47.263 1.00 63.69 114 ILE A O 1
ATOM 920 N N . GLN A 1 115 ? 65.443 18.684 -47.904 1.00 56.66 115 GLN A N 1
ATOM 921 C CA . GLN A 1 115 ? 66.118 19.063 -46.669 1.00 56.66 115 GLN A CA 1
ATOM 922 C C . GLN A 1 115 ? 65.075 19.294 -45.568 1.00 56.66 115 GLN A C 1
ATOM 924 O O . GLN A 1 115 ? 64.436 20.341 -45.484 1.00 56.66 115 GLN A O 1
ATOM 929 N N . MET A 1 116 ? 64.900 18.289 -44.717 1.00 69.69 116 MET A N 1
ATOM 930 C CA . MET A 1 116 ? 64.082 18.371 -43.511 1.00 69.69 116 MET A CA 1
ATOM 931 C C . MET A 1 116 ? 64.858 19.149 -42.440 1.00 69.69 116 MET A C 1
ATOM 933 O O . MET A 1 116 ? 65.793 18.617 -41.846 1.00 69.69 116 MET A O 1
ATOM 937 N N . SER A 1 117 ? 64.502 20.410 -42.185 1.00 71.00 117 SER A N 1
ATOM 938 C CA . SER A 1 117 ? 65.050 21.168 -41.055 1.00 71.00 117 SER A CA 1
ATOM 939 C C . SER A 1 117 ? 64.115 21.071 -39.847 1.00 71.00 117 SER A C 1
ATOM 941 O O . SER A 1 117 ? 62.955 21.484 -39.884 1.00 71.00 117 SER A O 1
ATOM 943 N N . ASN A 1 118 ? 64.615 20.491 -38.753 1.00 73.62 118 ASN A N 1
ATOM 944 C CA . ASN A 1 118 ? 63.877 20.430 -37.497 1.00 73.62 118 ASN A CA 1
ATOM 945 C C . ASN A 1 118 ? 63.901 21.811 -36.822 1.00 73.62 118 ASN A C 1
ATOM 947 O O . ASN A 1 118 ? 64.936 22.257 -36.328 1.00 73.62 118 ASN A O 1
ATOM 951 N N . ARG A 1 119 ? 62.747 22.486 -36.779 1.00 72.44 119 ARG A N 1
ATOM 952 C CA . ARG A 1 119 ? 62.598 23.817 -36.163 1.00 72.44 119 ARG A CA 1
ATOM 953 C C . ARG A 1 119 ? 62.715 23.814 -34.634 1.00 72.44 119 ARG A C 1
ATOM 955 O O . ARG A 1 119 ? 62.808 24.881 -34.041 1.00 72.44 119 ARG A O 1
ATOM 962 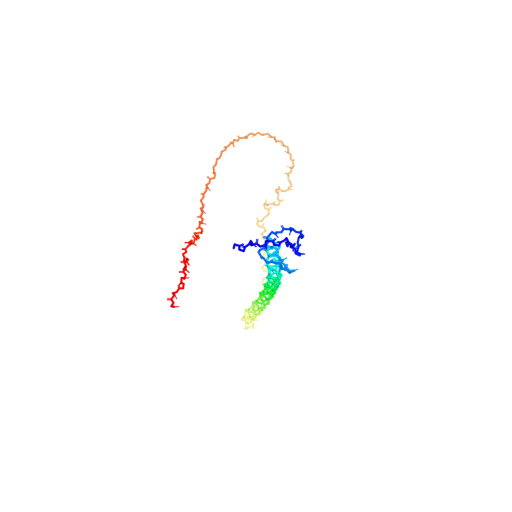N N . PHE A 1 120 ? 62.744 22.644 -33.999 1.00 68.00 120 PHE A N 1
ATOM 963 C CA . PHE A 1 120 ? 62.837 22.496 -32.546 1.00 68.00 120 PHE A CA 1
ATOM 964 C C . PHE A 1 120 ? 64.262 22.241 -32.044 1.00 68.00 120 PHE A C 1
ATOM 966 O O . PHE A 1 120 ? 64.443 21.977 -30.859 1.00 68.00 120 PHE A O 1
ATOM 973 N N . HIS A 1 121 ? 65.287 22.358 -32.898 1.00 61.94 121 HIS A N 1
ATOM 974 C CA . HIS A 1 121 ? 66.673 22.122 -32.478 1.00 61.94 121 HIS A CA 1
ATOM 975 C C . HIS A 1 121 ? 67.126 23.057 -31.334 1.00 61.94 121 HIS A C 1
ATOM 977 O O . HIS A 1 121 ? 67.921 22.650 -30.489 1.00 61.94 121 HIS A O 1
ATOM 983 N N . VAL A 1 122 ? 66.545 24.263 -31.248 1.00 60.75 122 VAL A N 1
ATOM 984 C CA . VAL A 1 122 ? 66.786 25.258 -30.182 1.00 60.75 122 VAL A CA 1
ATOM 985 C C . VAL A 1 122 ? 66.366 24.755 -28.791 1.00 60.75 122 VAL A C 1
ATOM 987 O O . VAL A 1 122 ? 66.904 25.208 -27.787 1.00 60.75 122 VAL A O 1
ATOM 990 N N . LEU A 1 123 ? 65.445 23.790 -28.709 1.00 58.97 123 LEU A N 1
ATOM 991 C CA . LEU A 1 123 ? 64.989 23.234 -27.430 1.00 58.97 123 LEU A CA 1
ATOM 992 C C . LEU A 1 123 ? 65.893 22.107 -26.910 1.00 58.97 123 LEU A C 1
ATOM 994 O O . LEU A 1 123 ? 65.799 21.744 -25.743 1.00 58.97 123 LEU A O 1
ATOM 998 N N . SER A 1 124 ? 66.782 21.559 -27.744 1.00 56.69 124 SER A N 1
ATOM 999 C CA . SER A 1 124 ? 67.636 20.421 -27.371 1.00 56.69 124 SER A CA 1
ATOM 1000 C C . SER A 1 124 ? 68.908 20.826 -26.619 1.00 56.69 124 SER A C 1
ATOM 1002 O O . SER A 1 124 ? 69.524 19.982 -25.977 1.00 56.69 124 SER A O 1
ATOM 1004 N N . THR A 1 125 ? 69.309 22.100 -26.671 1.00 55.69 125 THR A N 1
ATOM 1005 C CA . THR A 1 125 ? 70.494 22.614 -25.959 1.00 55.69 125 THR A CA 1
ATOM 1006 C C . THR A 1 125 ? 70.180 23.155 -24.562 1.00 55.69 125 THR A C 1
ATOM 1008 O O . THR A 1 125 ? 71.102 23.454 -23.814 1.00 55.69 125 THR A O 1
ATOM 1011 N N . ALA A 1 126 ? 68.902 23.264 -24.180 1.00 52.69 126 ALA A N 1
ATOM 1012 C CA . ALA A 1 126 ? 68.493 23.812 -22.882 1.00 52.69 126 ALA A CA 1
ATOM 1013 C C . ALA A 1 126 ? 68.443 22.771 -21.744 1.00 52.69 126 ALA A C 1
ATOM 1015 O O . ALA A 1 126 ? 68.287 23.139 -20.586 1.00 52.69 126 ALA A O 1
ATOM 1016 N N . THR A 1 127 ? 68.586 21.476 -22.043 1.00 52.12 127 THR A N 1
ATOM 1017 C CA . THR A 1 127 ? 68.497 20.386 -21.048 1.00 52.12 127 THR A CA 1
ATOM 1018 C C . THR A 1 127 ? 69.844 19.758 -20.688 1.00 52.12 127 THR A C 1
ATOM 1020 O O . THR A 1 127 ? 69.894 18.725 -20.025 1.00 52.12 127 THR A O 1
ATOM 1023 N N . SER A 1 128 ? 70.960 20.353 -21.109 1.00 51.53 128 SER A N 1
ATOM 1024 C CA . SER A 1 128 ? 72.304 19.889 -20.736 1.00 51.53 128 SER A CA 1
ATOM 1025 C C . SER A 1 128 ? 73.227 21.057 -20.412 1.00 51.53 128 SER A C 1
ATOM 1027 O O . SER A 1 128 ? 74.322 21.160 -20.946 1.00 51.53 128 SER A O 1
ATOM 1029 N N . ALA A 1 129 ? 72.770 21.940 -19.530 1.00 43.81 129 ALA A N 1
ATOM 1030 C CA . ALA A 1 129 ? 73.658 22.773 -18.739 1.00 43.81 129 ALA A CA 1
ATOM 1031 C C . ALA A 1 129 ? 72.992 23.064 -17.386 1.00 43.81 129 ALA A C 1
ATOM 1033 O O . ALA A 1 129 ? 72.094 23.888 -17.277 1.00 43.81 129 ALA A O 1
ATOM 1034 N N . GLU A 1 130 ? 73.456 22.322 -16.384 1.00 44.44 130 GLU A N 1
ATOM 1035 C CA . GLU A 1 130 ? 73.742 22.857 -15.052 1.00 44.44 130 GLU A CA 1
ATOM 1036 C C . GLU A 1 130 ? 72.543 23.171 -14.139 1.00 44.44 130 GLU A C 1
ATOM 1038 O O . GLU A 1 130 ? 72.018 24.271 -14.020 1.00 44.44 130 GLU A O 1
ATOM 1043 N N . SER A 1 131 ? 72.196 22.133 -13.380 1.00 39.78 131 SER A N 1
ATOM 1044 C CA . SER A 1 131 ? 71.991 22.200 -11.934 1.00 39.78 131 SER A CA 1
ATOM 1045 C C . SER A 1 131 ? 72.815 23.291 -11.233 1.00 39.78 131 SER A C 1
ATOM 1047 O O . SER A 1 131 ? 74.043 23.247 -11.297 1.00 39.78 131 SER A O 1
ATOM 1049 N N . GLY A 1 132 ? 72.161 24.141 -10.431 1.00 35.47 132 GLY A N 1
ATOM 1050 C CA . GLY A 1 132 ? 72.834 24.765 -9.292 1.00 35.47 132 GLY A CA 1
ATOM 1051 C C . GLY A 1 132 ? 72.210 26.028 -8.683 1.00 35.47 132 GLY A C 1
ATOM 1052 O O . GLY A 1 132 ? 72.457 27.118 -9.170 1.00 35.47 132 GLY A O 1
ATOM 1053 N N . VAL A 1 133 ? 71.580 25.836 -7.514 1.00 37.78 133 VAL A N 1
ATOM 1054 C CA . VAL A 1 133 ? 71.770 26.633 -6.276 1.00 37.78 133 VAL A CA 1
ATOM 1055 C C . VAL A 1 133 ? 71.042 27.991 -6.110 1.00 37.78 133 VAL A C 1
ATOM 1057 O O . VAL A 1 133 ? 71.399 28.964 -6.756 1.00 37.78 133 VAL A O 1
ATOM 1060 N N . ASN A 1 134 ? 70.143 28.004 -5.097 1.00 34.88 134 ASN A N 1
ATOM 1061 C CA . ASN A 1 134 ? 69.769 29.052 -4.106 1.00 34.88 134 ASN A CA 1
ATOM 1062 C C . ASN A 1 134 ? 69.331 30.455 -4.605 1.00 34.88 134 ASN A C 1
ATOM 1064 O O . ASN A 1 134 ? 69.699 30.891 -5.678 1.00 34.88 134 ASN A O 1
ATOM 1068 N N . ASP A 1 135 ? 68.574 31.294 -3.897 1.00 33.84 135 ASP A N 1
ATOM 1069 C CA . ASP A 1 135 ? 67.942 31.311 -2.574 1.00 33.84 135 ASP A CA 1
ATOM 1070 C C . ASP A 1 135 ? 66.884 32.439 -2.587 1.00 33.84 135 ASP A C 1
ATOM 1072 O O . ASP A 1 135 ? 66.982 33.367 -3.387 1.00 33.84 135 ASP A O 1
ATOM 1076 N N . ALA A 1 136 ? 65.970 32.378 -1.619 1.00 36.88 136 ALA A N 1
ATOM 1077 C CA . ALA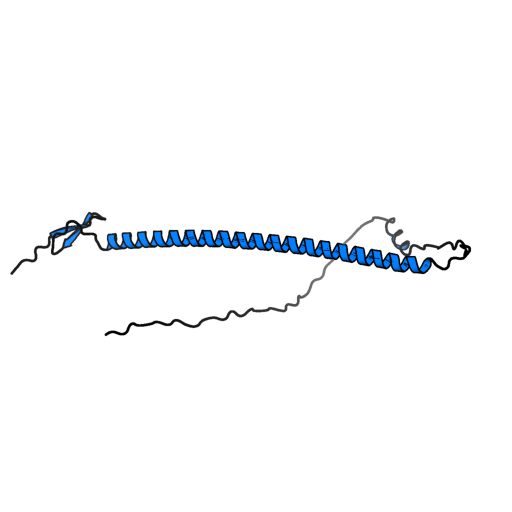 A 1 136 ? 65.358 33.503 -0.899 1.00 36.88 136 ALA A CA 1
ATOM 1078 C C . ALA A 1 136 ? 64.511 34.606 -1.601 1.00 36.88 136 ALA A C 1
ATOM 1080 O O . ALA A 1 136 ? 64.965 35.398 -2.420 1.00 36.88 136 ALA A O 1
ATOM 1081 N N . SER A 1 137 ? 63.305 34.746 -1.026 1.00 38.47 137 SER A N 1
ATOM 1082 C CA . SER A 1 137 ? 62.690 35.988 -0.510 1.00 38.47 137 SER A CA 1
ATOM 1083 C C . SER A 1 137 ? 61.453 36.602 -1.194 1.00 38.47 137 SER A C 1
ATOM 1085 O O . SER A 1 137 ? 61.498 37.148 -2.287 1.00 38.47 137 SER A O 1
ATOM 1087 N N . GLU A 1 138 ? 60.381 36.573 -0.384 1.00 38.44 138 GLU A N 1
ATOM 1088 C CA . GLU A 1 138 ? 59.425 37.650 -0.054 1.00 38.44 138 GLU A CA 1
ATOM 1089 C C . GLU A 1 138 ? 58.345 38.100 -1.063 1.00 38.44 138 GLU A C 1
ATOM 1091 O O . GLU A 1 138 ? 58.543 38.948 -1.920 1.00 38.44 138 GLU A O 1
ATOM 1096 N N . GLY A 1 139 ? 57.136 37.558 -0.847 1.00 36.88 139 GLY A N 1
ATOM 1097 C CA . GLY A 1 139 ? 55.939 38.275 -0.365 1.00 36.88 139 GLY A CA 1
ATOM 1098 C C . GLY A 1 139 ? 55.401 39.503 -1.113 1.00 36.88 139 GLY A C 1
ATOM 1099 O O . GLY A 1 139 ? 56.035 40.547 -1.143 1.00 36.88 139 GLY A O 1
ATOM 1100 N N . THR A 1 140 ? 54.128 39.447 -1.534 1.00 35.44 140 THR A N 1
ATOM 1101 C CA . THR A 1 140 ? 53.070 40.400 -1.115 1.00 35.44 140 THR A CA 1
ATOM 1102 C C . THR A 1 140 ? 51.676 39.966 -1.592 1.00 35.44 140 THR A C 1
ATOM 1104 O O . THR A 1 140 ? 51.520 39.137 -2.484 1.00 35.44 140 THR A O 1
ATOM 1107 N N . GLU A 1 141 ? 50.678 40.486 -0.882 1.00 41.44 141 GLU A N 1
ATOM 1108 C CA . GLU A 1 141 ? 49.274 40.088 -0.791 1.00 41.44 141 GLU A CA 1
ATOM 1109 C C . GLU A 1 141 ? 48.341 40.666 -1.883 1.00 41.44 141 GLU A C 1
ATOM 1111 O O . GLU A 1 141 ? 48.714 41.576 -2.615 1.00 41.44 141 GLU A O 1
ATOM 1116 N N . GLN A 1 142 ? 47.065 40.227 -1.814 1.00 40.34 142 GLN A N 1
ATOM 1117 C CA . GLN A 1 142 ? 45.826 40.847 -2.340 1.00 40.34 142 GLN A CA 1
ATOM 1118 C C . GLN A 1 142 ? 45.594 40.684 -3.864 1.00 40.34 142 GLN A C 1
ATOM 1120 O O . GLN A 1 142 ? 46.520 40.728 -4.653 1.00 40.34 142 GLN A O 1
ATOM 1125 N N . LYS A 1 143 ? 44.383 40.472 -4.404 1.00 36.62 143 LYS A N 1
ATOM 1126 C CA . LYS A 1 143 ? 43.017 40.744 -3.932 1.00 36.62 143 LYS A CA 1
ATOM 1127 C C . LYS A 1 143 ? 41.993 40.072 -4.878 1.00 36.62 143 LYS A C 1
ATOM 1129 O O . LYS A 1 143 ? 42.229 39.987 -6.074 1.00 36.62 143 LYS A O 1
ATOM 1134 N N . GLU A 1 144 ? 40.840 39.720 -4.309 1.00 38.81 144 GLU A N 1
ATOM 1135 C CA . GLU A 1 144 ? 39.482 39.777 -4.893 1.00 38.81 144 GLU A CA 1
ATOM 1136 C C . GLU A 1 144 ? 39.060 38.895 -6.097 1.00 38.81 144 GLU A C 1
ATOM 1138 O O . GLU A 1 144 ? 39.386 39.104 -7.259 1.00 38.81 144 GLU A O 1
ATOM 1143 N N . THR A 1 145 ? 38.146 37.976 -5.765 1.00 46.25 145 THR A N 1
ATOM 1144 C CA . THR A 1 145 ? 37.051 37.409 -6.576 1.00 46.25 145 THR A CA 1
ATOM 1145 C C . THR A 1 145 ? 36.235 38.432 -7.375 1.00 46.25 145 THR A C 1
ATOM 1147 O O . THR A 1 145 ? 36.019 39.545 -6.892 1.00 46.25 145 THR A O 1
ATOM 1150 N N . PRO A 1 146 ? 35.527 37.960 -8.422 1.00 49.97 146 PRO A N 1
ATOM 1151 C CA . PRO A 1 146 ? 34.121 38.329 -8.583 1.00 49.97 146 PRO A CA 1
ATOM 1152 C C . PRO A 1 146 ? 33.164 37.127 -8.577 1.00 49.97 146 PRO A C 1
ATOM 1154 O O . PRO A 1 146 ? 33.366 36.108 -9.233 1.00 49.97 146 PRO A O 1
ATOM 1157 N N . LEU A 1 147 ? 32.090 37.333 -7.814 1.00 50.12 147 LEU A N 1
ATOM 1158 C CA . LEU A 1 147 ? 30.800 36.645 -7.811 1.00 50.12 147 LEU A CA 1
ATOM 1159 C C . LEU A 1 147 ? 30.023 36.867 -9.127 1.00 50.12 147 LEU A C 1
ATOM 1161 O O . LEU A 1 147 ? 30.348 37.778 -9.881 1.00 50.12 147 LEU A O 1
ATOM 1165 N N . ILE A 1 148 ? 28.903 36.131 -9.253 1.00 41.69 148 ILE A N 1
ATOM 1166 C CA . ILE A 1 148 ? 27.728 36.268 -10.155 1.00 41.69 148 ILE A CA 1
ATOM 1167 C C . ILE A 1 148 ? 27.651 35.074 -11.137 1.00 41.69 148 ILE A C 1
ATOM 1169 O O . ILE A 1 148 ? 28.609 34.783 -11.830 1.00 41.69 148 ILE A O 1
ATOM 1173 N N . GLY A 1 149 ? 26.565 34.303 -11.244 1.00 37.97 149 GLY A N 1
ATOM 1174 C CA . GLY A 1 149 ? 25.181 34.598 -10.895 1.00 37.97 149 GLY A CA 1
ATOM 1175 C C . GLY A 1 149 ? 24.342 33.346 -10.632 1.00 37.97 149 GLY A C 1
ATOM 1176 O O . GLY A 1 149 ? 24.584 32.258 -11.147 1.00 37.97 149 GLY A O 1
ATOM 1177 N N . ARG A 1 150 ? 23.358 33.564 -9.762 1.00 47.53 150 ARG A N 1
ATOM 1178 C CA . ARG A 1 150 ? 22.298 32.652 -9.345 1.00 47.53 150 ARG A CA 1
ATOM 1179 C C . ARG A 1 150 ? 21.310 32.429 -10.491 1.00 47.53 150 ARG A C 1
ATOM 1181 O O . ARG A 1 150 ? 20.963 33.386 -11.174 1.00 47.53 150 ARG A O 1
ATOM 1188 N N . HIS A 1 151 ? 20.761 31.224 -10.591 1.00 46.53 151 HIS A N 1
ATOM 1189 C CA . HIS A 1 151 ? 19.415 31.035 -11.123 1.00 46.53 151 HIS A CA 1
ATOM 1190 C C . HIS A 1 151 ? 18.574 30.295 -10.082 1.00 46.53 151 HIS A C 1
ATOM 1192 O O . HIS A 1 151 ? 18.763 29.109 -9.821 1.00 46.53 151 HIS A O 1
ATOM 1198 N N . GLU A 1 152 ? 17.682 31.058 -9.451 1.00 42.66 152 GLU A N 1
ATOM 1199 C CA . GLU A 1 152 ? 16.549 30.573 -8.671 1.00 42.66 152 GLU A CA 1
ATOM 1200 C C . GLU A 1 152 ? 15.555 29.880 -9.609 1.00 42.66 152 GLU A C 1
ATOM 1202 O O . GLU A 1 152 ? 15.131 30.456 -10.611 1.00 42.66 152 GLU A O 1
ATOM 1207 N N . MET A 1 153 ? 15.151 28.656 -9.271 1.00 54.31 153 MET A N 1
ATOM 1208 C CA . MET A 1 153 ? 13.962 28.031 -9.843 1.00 54.31 153 MET A CA 1
ATOM 1209 C C . MET A 1 153 ? 12.826 28.175 -8.835 1.00 54.31 153 MET A C 1
ATOM 1211 O O . MET A 1 153 ? 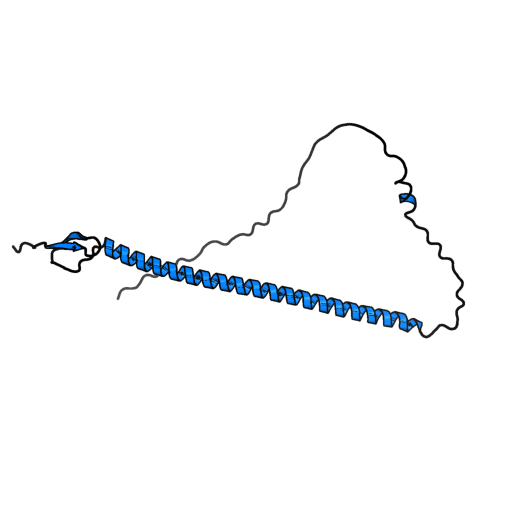12.797 27.526 -7.788 1.00 54.31 153 MET A O 1
ATOM 1215 N N . HIS A 1 154 ? 11.906 29.079 -9.162 1.00 48.00 154 HIS A N 1
ATOM 1216 C CA . HIS A 1 154 ? 10.640 29.277 -8.474 1.00 48.00 154 HIS A CA 1
ATOM 1217 C C . HIS A 1 154 ? 9.816 27.982 -8.458 1.00 48.00 154 HIS A C 1
ATOM 1219 O O . HIS A 1 154 ? 9.498 27.418 -9.503 1.00 48.00 154 HIS A O 1
ATOM 1225 N N . SER A 1 155 ? 9.410 27.556 -7.263 1.00 55.75 155 SER A N 1
ATOM 1226 C CA . SER A 1 155 ? 8.296 26.623 -7.071 1.00 55.75 155 SER A CA 1
ATOM 1227 C C . SER A 1 155 ? 6.974 27.397 -7.058 1.00 55.75 155 SER A C 1
ATOM 1229 O O . SER A 1 155 ? 6.875 28.380 -6.319 1.00 55.75 155 SER A O 1
ATOM 1231 N N . PRO A 1 156 ? 5.932 26.962 -7.785 1.00 63.66 156 PRO A N 1
ATOM 1232 C CA . PRO A 1 156 ? 4.572 27.412 -7.528 1.00 63.66 156 PRO A CA 1
ATOM 1233 C C . PRO A 1 156 ? 3.944 26.604 -6.391 1.00 63.66 156 PRO A C 1
ATOM 1235 O O . PRO A 1 156 ? 4.013 25.376 -6.350 1.00 63.66 156 PRO A O 1
ATOM 1238 N N . ARG A 1 157 ? 3.323 27.341 -5.475 1.00 53.41 157 ARG A N 1
ATOM 1239 C CA . ARG A 1 157 ? 2.647 26.888 -4.265 1.00 53.41 157 ARG A CA 1
ATOM 1240 C C . ARG A 1 157 ? 1.134 27.140 -4.396 1.00 53.41 157 ARG A C 1
ATOM 1242 O O . ARG A 1 157 ? 0.740 28.193 -4.880 1.00 53.41 157 ARG A O 1
ATOM 1249 N N . ASP A 1 158 ? 0.370 26.174 -3.882 1.00 48.56 158 ASP A N 1
ATOM 1250 C CA . ASP A 1 158 ? -1.025 26.173 -3.400 1.00 48.56 158 ASP A CA 1
ATOM 1251 C C . ASP A 1 158 ? -2.218 26.413 -4.350 1.00 48.56 158 ASP A C 1
ATOM 1253 O O . ASP A 1 158 ? -2.334 27.425 -5.034 1.00 48.56 158 ASP A O 1
ATOM 1257 N N . GLY A 1 159 ? -3.220 25.526 -4.227 1.00 40.66 159 GLY A N 1
ATOM 1258 C CA . GLY A 1 159 ? -4.618 25.864 -4.502 1.00 40.66 159 GLY A CA 1
ATOM 1259 C C . GLY A 1 159 ? -5.580 24.674 -4.612 1.00 40.66 159 GLY A C 1
ATOM 1260 O O . GLY A 1 159 ? -5.645 24.046 -5.661 1.00 40.66 159 GLY A O 1
ATOM 1261 N N . GLY A 1 160 ? -6.406 24.431 -3.578 1.00 39.75 160 GLY A N 1
ATOM 1262 C CA . GLY A 1 160 ? -7.754 23.871 -3.788 1.00 39.75 160 GLY A CA 1
ATOM 1263 C C . GLY A 1 160 ? -8.247 22.753 -2.862 1.00 39.75 160 GLY A C 1
ATOM 1264 O O . GLY A 1 160 ? -8.521 21.652 -3.328 1.00 39.75 160 GLY A O 1
ATOM 1265 N N . SER A 1 161 ? -8.481 23.046 -1.578 1.00 48.31 161 SER A N 1
ATOM 1266 C CA . SER A 1 161 ? -9.430 22.277 -0.754 1.00 48.31 161 SER A CA 1
ATOM 1267 C C . SER A 1 161 ? -10.860 22.505 -1.253 1.00 48.31 161 SER A C 1
ATOM 1269 O O . SER A 1 161 ? -11.321 23.644 -1.270 1.00 48.31 161 SER A O 1
ATOM 1271 N N . THR A 1 162 ? -11.598 21.443 -1.586 1.00 59.62 162 THR A N 1
ATOM 1272 C CA . THR A 1 162 ? -13.066 21.499 -1.685 1.00 59.62 162 THR A CA 1
ATOM 1273 C C . THR A 1 162 ? -13.698 20.503 -0.720 1.00 59.62 162 THR A C 1
ATOM 1275 O O . THR A 1 162 ? -13.728 19.293 -0.918 1.00 59.62 162 THR A O 1
ATOM 1278 N N . THR A 1 163 ? -14.196 21.066 0.374 1.00 47.06 163 THR A N 1
ATOM 1279 C CA . THR A 1 163 ? -15.103 20.446 1.333 1.00 47.06 163 THR A CA 1
ATOM 1280 C C . THR A 1 163 ? -16.463 20.264 0.659 1.00 47.06 163 THR A C 1
ATOM 1282 O O . THR A 1 163 ? -17.081 21.248 0.257 1.00 47.06 163 THR A O 1
ATOM 1285 N N . THR A 1 164 ? -16.953 19.030 0.540 1.00 64.81 164 THR A N 1
ATOM 1286 C CA . THR A 1 164 ? -18.336 18.751 0.125 1.00 64.81 164 THR A CA 1
ATOM 1287 C C . THR A 1 164 ? -19.145 18.305 1.344 1.00 64.81 164 THR A C 1
ATOM 1289 O O . THR A 1 164 ? -18.818 17.335 2.022 1.00 64.81 164 THR A O 1
ATOM 1292 N N . THR A 1 165 ? -20.182 19.069 1.677 1.00 63.38 165 THR A N 1
ATOM 1293 C CA . THR A 1 165 ? -21.191 18.750 2.696 1.00 63.38 165 THR A CA 1
ATOM 1294 C C . THR A 1 165 ? -22.340 17.952 2.068 1.00 63.38 165 THR A C 1
ATOM 1296 O O . THR A 1 165 ? -22.733 18.246 0.937 1.00 63.38 165 THR A O 1
ATOM 1299 N N . PRO A 1 166 ? -22.942 16.971 2.768 1.00 63.31 166 PRO A N 1
ATOM 1300 C CA . PRO A 1 166 ? -24.126 16.287 2.269 1.00 63.31 166 PRO A CA 1
ATOM 1301 C C . PRO A 1 166 ? -25.412 17.049 2.624 1.00 63.31 166 PRO A C 1
ATOM 1303 O O . PRO A 1 166 ? -25.592 17.569 3.727 1.00 63.31 166 PRO A O 1
ATOM 1306 N N . LYS A 1 167 ? -26.330 17.083 1.658 1.00 62.16 167 LYS A N 1
ATOM 1307 C CA . LYS A 1 167 ? -27.665 17.682 1.738 1.00 62.16 167 LYS A CA 1
ATOM 1308 C C . LYS A 1 167 ? -28.625 16.675 2.385 1.00 62.16 167 LYS A C 1
ATOM 1310 O O . LYS A 1 167 ? -28.816 15.587 1.852 1.00 62.16 167 LYS A O 1
ATOM 1315 N N . ARG A 1 168 ? -29.229 17.040 3.522 1.00 54.03 168 ARG A N 1
ATOM 1316 C CA . ARG A 1 168 ? -30.362 16.319 4.132 1.00 54.03 168 ARG A CA 1
ATOM 1317 C C . ARG A 1 168 ? -31.558 16.296 3.169 1.00 54.03 168 ARG A C 1
ATOM 1319 O O . ARG A 1 168 ? -31.938 17.345 2.645 1.00 54.03 168 ARG A O 1
ATOM 1326 N N . ARG A 1 169 ? -32.179 15.129 3.020 1.00 60.94 169 ARG A N 1
ATOM 1327 C CA . ARG A 1 169 ? -33.618 14.960 2.797 1.00 60.94 169 ARG A CA 1
ATOM 1328 C C . ARG A 1 169 ? -34.114 13.919 3.782 1.00 60.94 169 ARG A C 1
ATOM 1330 O O . ARG A 1 169 ? -33.338 12.971 4.031 1.00 60.94 169 ARG A O 1
#

pLDDT: mean 71.25, std 21.3, range [33.84, 98.69]

Secondary structure (DSSP, 8-state):
------EEEE-TTT--EEEESS--TT---HHHHHHHHHHHHHHHHHHHHHHHHHHHHHHHHHHHHHHHHHHHHHHHHHHHHHHHHHHHHHHHHHHHHHTTTT--S-------------TTGGGSSTTSS------------------------PPP--------PPPP-

Radius of gyration: 46.0 Å; chains: 1; bounding box: 114×52×112 Å